Protein AF-A0A380FB74-F1 (afdb_monomer_lite)

Structure (mmCIF, N/CA/C/O backbone):
data_AF-A0A380FB74-F1
#
_entry.id   AF-A0A380FB74-F1
#
loop_
_atom_site.group_PDB
_atom_site.id
_atom_site.type_symbol
_atom_site.label_atom_id
_atom_site.label_alt_id
_atom_site.label_comp_id
_atom_site.label_asym_id
_atom_site.label_entity_id
_atom_site.label_seq_id
_atom_site.pdbx_PDB_ins_code
_atom_site.Cartn_x
_atom_site.Cartn_y
_atom_site.Cartn_z
_atom_site.occupancy
_atom_site.B_iso_or_equiv
_atom_site.auth_seq_id
_atom_site.auth_comp_id
_atom_site.auth_asym_id
_atom_site.auth_atom_id
_atom_site.pdbx_PDB_model_num
ATOM 1 N N . MET A 1 1 ? -18.132 27.607 -7.291 1.00 67.31 1 MET A N 1
ATOM 2 C CA . MET A 1 1 ? -18.467 26.235 -7.737 1.00 67.31 1 MET A CA 1
ATOM 3 C C . MET A 1 1 ? -19.677 25.676 -6.991 1.00 67.31 1 MET A C 1
ATOM 5 O O . MET A 1 1 ? -20.715 25.577 -7.615 1.00 67.31 1 MET A O 1
ATOM 9 N N . VAL A 1 2 ? -19.613 25.435 -5.672 1.00 78.69 2 VAL A N 1
ATOM 10 C CA . VAL A 1 2 ? -20.743 24.907 -4.859 1.00 78.69 2 VAL A CA 1
ATOM 11 C C . VAL A 1 2 ? -22.022 25.751 -4.992 1.00 78.69 2 VAL A C 1
ATOM 13 O O . VAL A 1 2 ? -23.043 25.253 -5.450 1.00 78.69 2 VAL A O 1
ATOM 16 N N . LYS A 1 3 ? -21.946 27.064 -4.722 1.00 74.44 3 LYS A N 1
ATOM 17 C CA . LYS A 1 3 ? -23.084 27.990 -4.905 1.00 74.44 3 LYS A CA 1
ATOM 18 C C . LYS A 1 3 ? -23.568 28.125 -6.356 1.00 74.44 3 LYS A C 1
ATOM 20 O O . LYS A 1 3 ? -24.732 28.424 -6.567 1.00 74.44 3 LYS A O 1
ATOM 25 N N . ASN A 1 4 ? -22.692 27.906 -7.338 1.00 83.62 4 ASN A N 1
ATOM 26 C CA . ASN A 1 4 ? -23.018 28.097 -8.758 1.00 83.62 4 ASN A CA 1
ATOM 27 C C . ASN A 1 4 ? -23.634 26.841 -9.390 1.00 83.62 4 ASN A C 1
ATOM 29 O O . ASN A 1 4 ? -24.337 26.952 -10.383 1.00 83.62 4 ASN A O 1
ATOM 33 N N . LEU A 1 5 ? -23.348 25.659 -8.833 1.00 87.00 5 LEU A N 1
ATOM 34 C CA . LEU A 1 5 ? -23.840 24.368 -9.322 1.00 87.00 5 LEU A CA 1
ATOM 35 C C . LEU A 1 5 ? -25.013 23.822 -8.490 1.00 87.00 5 LEU A C 1
ATOM 37 O O . LEU A 1 5 ? -25.544 22.770 -8.821 1.00 87.00 5 LEU A O 1
ATOM 41 N N . GLY A 1 6 ? -25.403 24.498 -7.402 1.00 83.25 6 GLY A N 1
ATOM 42 C CA . GLY A 1 6 ? -26.534 24.092 -6.557 1.00 83.25 6 GLY A CA 1
ATOM 43 C C . GLY A 1 6 ? -26.339 22.767 -5.808 1.00 83.25 6 GLY A C 1
ATOM 44 O O . GLY A 1 6 ? -27.300 22.216 -5.284 1.00 83.25 6 GLY A O 1
ATOM 45 N N . VAL A 1 7 ? -25.112 22.244 -5.753 1.00 85.19 7 VAL A N 1
ATOM 46 C CA . VAL A 1 7 ? -24.780 20.976 -5.085 1.00 85.19 7 VAL A CA 1
ATOM 47 C C . VAL A 1 7 ? -24.469 21.207 -3.609 1.00 85.19 7 VAL A C 1
ATOM 49 O O . VAL A 1 7 ? -23.693 22.101 -3.273 1.00 85.19 7 VAL A O 1
ATOM 52 N N . SER A 1 8 ? -25.018 20.371 -2.724 1.00 79.50 8 SER A N 1
ATOM 53 C CA . SER A 1 8 ? -24.665 20.345 -1.302 1.00 79.50 8 SER A CA 1
ATOM 54 C C . SER A 1 8 ? -23.497 19.384 -1.054 1.00 79.50 8 SER A C 1
ATOM 56 O O . SER A 1 8 ? -23.672 18.167 -0.991 1.00 79.50 8 SER A O 1
ATOM 58 N N . LEU A 1 9 ? -22.282 19.921 -0.906 1.00 77.06 9 LEU A N 1
ATOM 59 C CA . LEU A 1 9 ? -21.129 19.137 -0.453 1.00 77.06 9 LEU A CA 1
ATOM 60 C C . LEU A 1 9 ? -21.096 19.108 1.080 1.00 77.06 9 LEU A C 1
ATOM 62 O O . LEU A 1 9 ? -20.803 20.118 1.714 1.00 77.06 9 LEU A O 1
ATOM 66 N N . HIS A 1 10 ? -21.380 17.944 1.664 1.00 77.94 10 HIS A N 1
ATOM 67 C CA . HIS A 1 10 ? -21.305 17.712 3.114 1.00 77.94 10 HIS A CA 1
ATOM 68 C C . HIS A 1 10 ? -19.920 17.247 3.590 1.00 77.94 10 HIS A C 1
ATOM 70 O O . HIS A 1 10 ? -19.690 17.135 4.791 1.00 77.94 10 HIS A O 1
ATOM 76 N N . VAL A 1 11 ? -19.001 16.969 2.661 1.00 77.25 11 VAL A N 1
ATOM 77 C CA . VAL A 1 11 ? -17.658 16.452 2.944 1.00 77.25 11 VAL A CA 1
ATOM 78 C C . VAL A 1 11 ? -16.629 17.468 2.465 1.00 77.25 11 VAL A C 1
ATOM 80 O O . VAL A 1 11 ? -16.713 17.965 1.342 1.00 77.25 11 VAL A O 1
ATOM 83 N N . ILE A 1 12 ? -15.674 17.779 3.337 1.00 77.88 12 ILE A N 1
ATOM 84 C CA . ILE A 1 12 ? -14.544 18.656 3.037 1.00 77.88 12 ILE A CA 1
ATOM 85 C C . ILE A 1 12 ? -13.387 17.771 2.572 1.00 77.88 12 ILE A C 1
ATOM 87 O O . ILE A 1 12 ? -13.023 16.823 3.268 1.00 77.88 12 ILE A O 1
ATOM 91 N N . ASP A 1 13 ? -12.809 18.084 1.412 1.00 80.94 13 ASP A N 1
ATOM 92 C CA . ASP A 1 13 ? -11.545 17.482 0.990 1.00 80.94 13 ASP A CA 1
ATOM 93 C C . ASP A 1 13 ? -10.411 18.105 1.808 1.00 80.94 13 ASP A C 1
ATOM 95 O O . ASP A 1 13 ? -10.059 19.274 1.644 1.00 80.94 13 ASP A O 1
ATOM 99 N N . VAL A 1 14 ? -9.893 17.327 2.753 1.00 83.38 14 VAL A N 1
ATOM 100 C CA . VAL A 1 14 ? -8.820 17.738 3.666 1.00 83.38 14 VAL A CA 1
ATOM 101 C C . VAL A 1 14 ? -7.427 17.502 3.076 1.00 83.38 14 VAL A C 1
ATOM 103 O O . VAL A 1 14 ? -6.423 17.875 3.686 1.00 83.38 14 VAL A O 1
ATOM 106 N N . GLY A 1 15 ? -7.353 16.891 1.891 1.00 87.25 15 GLY A N 1
ATOM 107 C CA . GLY A 1 15 ? -6.110 16.511 1.245 1.00 87.25 15 GLY A CA 1
ATOM 108 C C . GLY A 1 15 ? -5.389 15.344 1.924 1.00 87.25 15 GLY A C 1
ATOM 109 O O . GLY A 1 15 ? -5.703 14.900 3.032 1.00 87.25 15 GLY A O 1
ATOM 110 N N . TRP A 1 16 ? -4.360 14.857 1.232 1.00 87.69 16 TRP A N 1
ATOM 111 C CA . TRP A 1 16 ? -3.601 13.683 1.654 1.00 87.69 16 TRP A CA 1
ATOM 112 C C . TRP A 1 16 ? -2.860 13.825 3.005 1.00 87.69 16 TRP A C 1
ATOM 114 O O . TRP A 1 16 ? -2.808 12.826 3.733 1.00 87.69 16 TRP A O 1
ATOM 124 N N . PRO A 1 17 ? -2.317 15.002 3.411 1.00 90.31 17 PRO A N 1
ATOM 125 C CA . PRO A 1 17 ? -1.575 15.101 4.668 1.00 90.31 17 PRO A CA 1
ATOM 126 C C . PRO A 1 17 ? -2.486 14.840 5.866 1.00 90.31 17 PRO A C 1
ATOM 128 O O . PRO A 1 17 ? -2.163 14.006 6.710 1.00 90.31 17 PRO A O 1
ATOM 131 N N . ALA A 1 18 ? -3.669 15.460 5.881 1.00 90.62 18 ALA A N 1
ATOM 132 C CA . ALA A 1 18 ? -4.647 15.280 6.945 1.00 90.62 18 ALA A CA 1
ATOM 133 C C . ALA A 1 18 ? -5.136 13.826 7.027 1.00 90.62 18 ALA A C 1
ATOM 135 O O . ALA A 1 18 ? -5.167 13.254 8.118 1.00 90.62 18 ALA A O 1
ATOM 136 N N . THR A 1 19 ? -5.439 13.182 5.892 1.00 88.81 19 THR A N 1
ATOM 137 C CA . THR A 1 19 ? -5.832 11.761 5.893 1.00 88.81 19 THR A CA 1
ATOM 138 C C . THR A 1 19 ? -4.719 10.843 6.393 1.00 88.81 19 THR A C 1
ATOM 140 O O . THR A 1 19 ? -5.003 9.892 7.121 1.00 88.81 19 THR A O 1
ATOM 143 N N . SER A 1 20 ? -3.455 11.132 6.064 1.00 91.75 20 SER A N 1
ATOM 144 C CA . SER A 1 20 ? -2.320 10.332 6.540 1.00 91.75 20 SER A CA 1
ATOM 145 C C . SER A 1 20 ? -2.129 10.459 8.054 1.00 91.75 20 SER A C 1
ATOM 147 O O . SER A 1 20 ? -1.926 9.453 8.731 1.00 91.75 20 SER A O 1
ATOM 149 N N . SER A 1 21 ? -2.296 11.662 8.614 1.00 92.44 21 SER A N 1
ATOM 150 C CA . SER A 1 21 ? -2.257 11.878 10.063 1.00 92.44 21 SER A CA 1
ATOM 151 C C . SER A 1 21 ? -3.378 11.127 10.779 1.00 92.44 21 SER A C 1
ATOM 153 O O . SER A 1 21 ? -3.129 10.503 11.808 1.00 92.44 21 SER A O 1
ATOM 155 N N . ILE A 1 22 ? -4.592 11.123 10.217 1.00 90.31 22 ILE A N 1
ATOM 156 C CA . ILE A 1 22 ? -5.727 10.359 10.762 1.00 90.31 22 ILE A CA 1
ATOM 157 C C . ILE A 1 22 ? -5.435 8.854 10.727 1.00 90.31 22 ILE A C 1
ATOM 159 O O . ILE A 1 22 ? -5.685 8.158 11.710 1.00 90.31 22 ILE A O 1
ATOM 163 N N . ALA A 1 23 ? -4.874 8.349 9.625 1.00 92.56 23 ALA A N 1
ATOM 164 C CA . ALA A 1 23 ? -4.494 6.945 9.508 1.00 92.56 23 ALA A CA 1
ATOM 165 C C . ALA A 1 23 ? -3.481 6.555 10.595 1.00 92.56 23 ALA A C 1
ATOM 167 O O . ALA A 1 23 ? -3.700 5.587 11.324 1.00 92.56 23 ALA A O 1
ATOM 168 N N . TRP A 1 24 ? -2.409 7.334 10.752 1.00 93.38 24 TRP A N 1
ATOM 169 C CA . TRP A 1 24 ? -1.367 7.070 11.746 1.00 93.38 24 TRP A CA 1
ATOM 170 C C . TRP A 1 24 ? -1.839 7.209 13.194 1.00 93.38 24 TRP A C 1
ATOM 172 O O . TRP A 1 24 ? -1.328 6.506 14.061 1.00 93.38 24 TRP A O 1
ATOM 182 N N . ALA A 1 25 ? -2.834 8.056 13.456 1.00 91.56 25 ALA A N 1
ATOM 183 C CA . ALA A 1 25 ? -3.457 8.174 14.772 1.00 91.56 25 ALA A CA 1
ATOM 184 C C . ALA A 1 25 ? -4.387 6.993 15.115 1.00 91.56 25 ALA A C 1
ATOM 186 O O . ALA A 1 25 ? -4.818 6.861 16.261 1.00 91.56 25 ALA A O 1
ATOM 187 N N . SER A 1 26 ? -4.729 6.139 14.144 1.00 90.25 26 SER A N 1
ATOM 188 C CA . SER A 1 26 ? -5.634 5.014 14.373 1.00 90.25 26 SER A CA 1
ATOM 189 C C . SER A 1 26 ? -4.986 3.899 15.199 1.00 90.25 26 SER A C 1
ATOM 191 O O . SER A 1 26 ? -3.796 3.610 15.083 1.00 90.25 26 SER A O 1
ATOM 193 N N . VAL A 1 27 ? -5.810 3.173 15.960 1.00 88.25 27 VAL A N 1
ATOM 194 C CA . VAL A 1 27 ? -5.385 1.974 16.709 1.00 88.25 27 VAL A CA 1
ATOM 195 C C . VAL A 1 27 ? -4.847 0.856 15.805 1.00 88.25 27 VAL A C 1
ATOM 197 O O . VAL A 1 27 ? -4.122 -0.022 16.264 1.00 88.25 27 VAL A O 1
ATOM 200 N N . ILE A 1 28 ? -5.186 0.890 14.513 1.00 93.00 28 ILE A N 1
ATOM 201 C CA . ILE A 1 28 ? -4.773 -0.104 13.518 1.00 93.00 28 ILE A CA 1
ATOM 202 C C . ILE A 1 28 ? -3.313 0.110 13.093 1.00 93.00 28 ILE A C 1
ATOM 204 O O . ILE A 1 28 ? -2.623 -0.859 12.775 1.00 93.00 28 ILE A O 1
ATOM 208 N N . ALA A 1 29 ? -2.807 1.345 13.155 1.00 91.94 29 ALA A N 1
ATOM 209 C CA . ALA A 1 29 ? -1.476 1.720 12.677 1.00 91.94 29 ALA A CA 1
ATOM 210 C C . ALA A 1 29 ? -0.343 0.859 13.258 1.00 91.94 29 ALA A C 1
ATOM 212 O O . ALA A 1 29 ? 0.530 0.402 12.518 1.00 91.94 29 ALA A O 1
ATOM 213 N N . ALA A 1 30 ? -0.393 0.585 14.565 1.00 91.06 30 ALA A N 1
ATOM 214 C CA . ALA A 1 30 ? 0.625 -0.201 15.262 1.00 91.06 30 ALA A CA 1
ATOM 215 C C . ALA A 1 30 ? 0.741 -1.641 14.730 1.00 91.06 30 ALA A C 1
ATOM 217 O O . ALA A 1 30 ? 1.828 -2.215 14.731 1.00 91.06 30 ALA A O 1
ATOM 218 N N . PHE A 1 31 ? -0.360 -2.216 14.242 1.00 94.38 31 PHE A N 1
ATOM 219 C CA . PHE A 1 31 ? -0.395 -3.581 13.716 1.00 94.38 31 PHE A CA 1
ATOM 220 C C . PHE A 1 31 ? 0.004 -3.659 12.241 1.00 94.38 31 PHE A C 1
ATOM 222 O O . PHE A 1 31 ? 0.530 -4.680 11.800 1.00 94.38 31 PHE A O 1
ATOM 229 N N . ILE A 1 32 ? -0.215 -2.592 11.469 1.00 95.06 32 ILE A N 1
ATOM 230 C CA . ILE A 1 32 ? 0.049 -2.589 10.025 1.00 95.06 32 ILE A CA 1
ATOM 231 C C . ILE A 1 32 ? 1.536 -2.619 9.699 1.00 95.06 32 ILE A C 1
ATOM 233 O O . ILE A 1 32 ? 1.917 -3.269 8.730 1.00 95.06 32 ILE A O 1
ATOM 237 N N . ILE A 1 33 ? 2.383 -1.973 10.500 1.00 93.00 33 ILE A N 1
ATOM 238 C CA . ILE A 1 33 ? 3.836 -1.996 10.281 1.00 93.00 33 ILE A CA 1
ATOM 239 C C . ILE A 1 33 ? 4.383 -3.438 10.305 1.00 93.00 33 ILE A C 1
ATOM 241 O O . ILE A 1 33 ? 4.917 -3.877 9.283 1.00 93.00 33 ILE A O 1
ATOM 245 N N . PRO A 1 34 ? 4.234 -4.218 11.398 1.00 94.56 34 PRO A N 1
ATOM 246 C CA . PRO A 1 34 ? 4.732 -5.590 11.423 1.00 94.56 34 PRO A CA 1
ATOM 247 C C . PRO A 1 34 ? 4.011 -6.477 10.406 1.00 94.56 34 PRO A C 1
ATOM 249 O O . PRO A 1 34 ? 4.670 -7.244 9.705 1.00 94.56 34 PRO A O 1
ATOM 252 N N . LEU A 1 35 ? 2.686 -6.343 10.267 1.00 95.50 35 LEU A N 1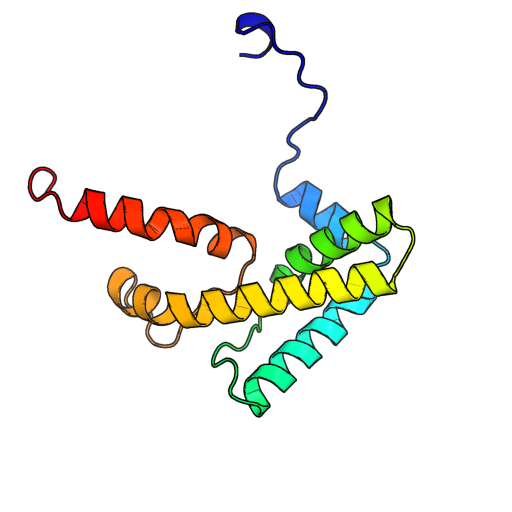
ATOM 253 C CA . LEU A 1 35 ? 1.912 -7.115 9.295 1.00 95.50 35 LEU A CA 1
ATOM 254 C C . LEU A 1 35 ? 2.445 -6.911 7.875 1.00 95.50 35 LEU A C 1
ATOM 256 O O . LEU A 1 35 ? 2.665 -7.882 7.154 1.00 95.50 35 LEU A O 1
ATOM 260 N N . GLY A 1 36 ? 2.684 -5.661 7.483 1.00 94.69 36 GLY A N 1
ATOM 261 C CA . GLY A 1 36 ? 3.086 -5.363 6.123 1.00 94.69 36 GLY A CA 1
ATOM 262 C C . GLY A 1 36 ? 4.510 -5.787 5.807 1.00 94.69 36 GLY A C 1
ATOM 263 O O . GLY A 1 36 ? 4.762 -6.296 4.713 1.00 94.69 36 GLY A O 1
ATOM 264 N N . ILE A 1 37 ? 5.424 -5.687 6.770 1.00 95.25 37 ILE A N 1
ATOM 265 C CA . ILE A 1 37 ? 6.775 -6.239 6.621 1.00 95.25 37 ILE A CA 1
ATOM 266 C C . ILE A 1 37 ? 6.699 -7.761 6.438 1.00 95.25 37 ILE A C 1
ATOM 268 O O . ILE A 1 37 ? 7.296 -8.296 5.504 1.00 95.25 37 ILE A O 1
ATOM 272 N N . ILE A 1 38 ? 5.917 -8.455 7.273 1.00 96.50 38 ILE A N 1
ATOM 273 C CA . ILE A 1 38 ? 5.747 -9.912 7.190 1.00 96.50 38 ILE A CA 1
ATOM 274 C C . ILE A 1 38 ? 5.174 -10.313 5.829 1.00 96.50 38 ILE A C 1
ATOM 276 O O . ILE A 1 38 ? 5.739 -11.185 5.172 1.00 96.50 38 ILE A O 1
ATOM 280 N N . ILE A 1 39 ? 4.099 -9.665 5.372 1.00 96.50 39 ILE A N 1
ATOM 281 C CA . ILE A 1 39 ? 3.487 -9.954 4.068 1.00 96.50 39 ILE A CA 1
ATOM 282 C C . ILE A 1 39 ? 4.506 -9.768 2.947 1.00 96.50 39 ILE A C 1
ATOM 284 O O . ILE A 1 39 ? 4.636 -10.642 2.091 1.00 96.50 39 ILE A O 1
ATOM 288 N N . ASN A 1 40 ? 5.259 -8.665 2.951 1.00 96.38 40 ASN A N 1
ATOM 289 C CA . ASN A 1 40 ? 6.215 -8.409 1.884 1.00 96.38 40 ASN A CA 1
ATOM 290 C C . ASN A 1 40 ? 7.356 -9.436 1.879 1.00 96.38 40 ASN A C 1
ATOM 292 O O . ASN A 1 40 ? 7.656 -9.987 0.820 1.00 96.38 40 ASN A O 1
ATOM 296 N N . ILE A 1 41 ? 7.919 -9.773 3.045 1.00 96.81 41 ILE A N 1
ATOM 297 C CA . ILE A 1 41 ? 8.947 -10.818 3.176 1.00 96.81 41 ILE A CA 1
ATOM 298 C C . ILE A 1 41 ? 8.410 -12.172 2.704 1.00 96.81 41 ILE A C 1
ATOM 300 O O . ILE A 1 41 ? 9.062 -12.845 1.906 1.00 96.81 41 ILE A O 1
ATOM 304 N N . VAL A 1 42 ? 7.212 -12.571 3.143 1.00 97.44 42 VAL A N 1
ATOM 305 C CA . VAL A 1 42 ? 6.581 -13.831 2.720 1.00 97.44 42 VAL A CA 1
ATOM 306 C C . VAL A 1 42 ? 6.395 -13.852 1.206 1.00 97.44 42 VAL A C 1
ATOM 308 O O . VAL A 1 42 ? 6.722 -14.849 0.557 1.00 97.44 42 VAL A O 1
ATOM 311 N N . MET A 1 43 ? 5.924 -12.756 0.612 1.00 97.25 43 MET A N 1
ATOM 312 C CA . MET A 1 43 ? 5.748 -12.669 -0.836 1.00 97.25 43 MET A CA 1
ATOM 313 C C . MET A 1 43 ? 7.078 -12.750 -1.599 1.00 97.25 43 MET A C 1
ATOM 315 O O . MET A 1 43 ? 7.133 -13.364 -2.665 1.00 97.25 43 MET A O 1
ATOM 319 N N . LEU A 1 44 ? 8.158 -12.189 -1.056 1.00 96.44 44 LEU A N 1
ATOM 320 C CA . LEU A 1 44 ? 9.496 -12.274 -1.649 1.00 96.44 44 LEU A CA 1
ATOM 321 C C . LEU A 1 44 ? 10.068 -13.694 -1.565 1.00 96.44 44 LEU A C 1
ATOM 323 O O . LEU A 1 44 ? 10.537 -14.228 -2.570 1.00 96.44 44 LEU A O 1
ATOM 327 N N . VAL A 1 45 ? 9.978 -14.344 -0.400 1.00 96.94 45 VAL A N 1
ATOM 328 C CA . VAL A 1 45 ? 10.465 -15.723 -0.196 1.00 96.94 45 VAL A CA 1
ATOM 329 C C . VAL A 1 45 ? 9.687 -16.715 -1.062 1.00 96.94 45 VAL A C 1
ATOM 331 O O . VAL A 1 45 ? 10.276 -17.600 -1.682 1.00 96.94 45 VAL A O 1
ATOM 334 N N . THR A 1 46 ? 8.370 -16.533 -1.175 1.00 96.31 46 THR A N 1
ATOM 335 C CA . THR A 1 46 ? 7.512 -17.329 -2.072 1.00 96.31 46 THR A CA 1
ATOM 336 C C . THR A 1 46 ? 7.649 -16.938 -3.545 1.00 96.31 46 THR A C 1
ATOM 338 O O . THR A 1 46 ? 6.998 -17.542 -4.397 1.00 96.31 46 THR A O 1
ATOM 341 N N . LYS A 1 47 ? 8.488 -15.942 -3.870 1.00 94.81 47 LYS A N 1
ATOM 342 C CA . LYS A 1 47 ? 8.699 -15.396 -5.222 1.00 94.81 47 LYS A CA 1
ATOM 343 C C . LYS A 1 47 ? 7.411 -14.916 -5.896 1.00 94.81 47 LYS A C 1
ATOM 345 O O . LYS A 1 47 ? 7.325 -14.850 -7.121 1.00 94.81 47 LYS A O 1
ATOM 350 N N . THR A 1 48 ? 6.398 -14.579 -5.104 1.00 93.50 48 THR A N 1
ATOM 351 C CA . THR A 1 48 ? 5.147 -14.012 -5.605 1.00 93.50 48 THR A CA 1
ATOM 352 C C . THR A 1 48 ? 5.276 -12.519 -5.883 1.00 93.50 48 THR A C 1
ATOM 354 O O . THR A 1 48 ? 4.475 -12.002 -6.663 1.00 93.50 48 THR A O 1
ATOM 357 N N . THR A 1 49 ? 6.281 -11.840 -5.326 1.00 94.38 49 THR A N 1
ATOM 358 C CA . THR A 1 49 ? 6.685 -10.492 -5.741 1.00 94.38 49 THR A CA 1
ATOM 359 C C . THR A 1 49 ? 8.195 -10.383 -5.923 1.00 94.38 49 THR A C 1
ATOM 361 O O . THR A 1 49 ? 8.944 -11.182 -5.358 1.00 94.38 49 THR A O 1
ATOM 364 N N . LYS A 1 50 ? 8.639 -9.406 -6.717 1.00 92.75 50 LYS A N 1
ATOM 365 C CA . LYS A 1 50 ? 10.049 -8.985 -6.815 1.00 92.75 50 LYS A CA 1
ATOM 366 C C . LYS A 1 50 ? 10.298 -7.638 -6.127 1.00 92.75 50 LYS A C 1
ATOM 368 O O . LYS A 1 50 ? 11.449 -7.259 -5.938 1.00 92.75 50 LYS A O 1
ATOM 373 N N . THR A 1 51 ? 9.233 -6.938 -5.743 1.00 93.19 51 THR A N 1
ATOM 374 C CA . THR A 1 51 ? 9.279 -5.618 -5.117 1.00 93.19 51 THR A CA 1
ATOM 375 C C . THR A 1 51 ? 9.454 -5.731 -3.604 1.00 93.19 51 THR A C 1
ATOM 377 O O . THR A 1 51 ? 8.614 -6.298 -2.902 1.00 93.19 51 THR A O 1
ATOM 380 N N . MET A 1 52 ? 10.530 -5.136 -3.088 1.00 93.19 52 MET A N 1
ATOM 381 C CA . MET A 1 52 ? 10.702 -4.870 -1.659 1.00 93.19 52 MET A CA 1
ATOM 382 C C . MET A 1 52 ? 10.150 -3.477 -1.343 1.00 93.19 52 MET A C 1
ATOM 384 O O . MET A 1 52 ? 10.678 -2.474 -1.821 1.00 93.19 52 MET A O 1
ATOM 388 N N . ASN A 1 53 ? 9.105 -3.401 -0.524 1.00 92.25 53 ASN A N 1
ATOM 389 C CA . ASN A 1 53 ? 8.557 -2.136 -0.055 1.00 92.25 53 ASN A CA 1
ATOM 390 C C . ASN A 1 53 ? 9.324 -1.661 1.186 1.00 92.25 53 ASN A C 1
ATOM 392 O O . ASN A 1 53 ? 8.989 -2.012 2.314 1.00 92.25 53 ASN A O 1
ATOM 396 N N . VAL A 1 54 ? 10.374 -0.874 0.954 1.00 88.25 54 VAL A N 1
ATOM 397 C CA . VAL A 1 54 ? 11.243 -0.320 2.007 1.00 88.25 54 VAL A CA 1
ATOM 398 C C . VAL A 1 54 ? 10.705 0.971 2.631 1.00 88.25 54 VAL A C 1
ATOM 400 O O . VAL A 1 54 ? 11.189 1.404 3.674 1.00 88.25 54 VAL A O 1
ATOM 403 N N . ASP A 1 55 ? 9.713 1.598 1.999 1.00 89.56 55 AS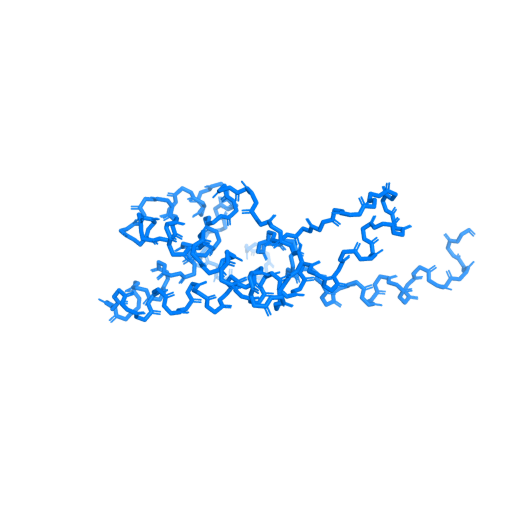P A N 1
ATOM 404 C CA . ASP A 1 55 ? 9.162 2.874 2.437 1.00 89.56 55 ASP A CA 1
ATOM 405 C C . ASP A 1 55 ? 8.017 2.656 3.434 1.00 89.56 55 ASP A C 1
ATOM 407 O O . ASP A 1 55 ? 6.862 2.424 3.068 1.00 89.56 55 ASP A O 1
ATOM 411 N N . ILE A 1 56 ? 8.350 2.760 4.721 1.00 87.94 56 ILE A N 1
ATOM 412 C CA . ILE A 1 56 ? 7.397 2.619 5.829 1.00 87.94 56 ILE A CA 1
ATOM 413 C C . ILE A 1 56 ? 6.322 3.708 5.778 1.00 87.94 56 ILE A C 1
ATOM 415 O O . ILE A 1 56 ? 5.190 3.461 6.198 1.00 87.94 56 ILE A O 1
ATOM 419 N N . TRP A 1 57 ? 6.618 4.892 5.230 1.00 88.88 57 TRP A N 1
ATOM 420 C CA . TRP A 1 57 ? 5.615 5.946 5.123 1.00 88.88 57 TRP A CA 1
ATOM 421 C C . TRP A 1 57 ? 4.434 5.481 4.272 1.00 88.88 57 TRP A C 1
ATOM 423 O O . TRP A 1 57 ? 3.289 5.708 4.653 1.00 88.88 57 TRP A O 1
ATOM 433 N N . ASN A 1 58 ? 4.670 4.720 3.198 1.00 89.12 58 ASN A N 1
ATOM 434 C CA . ASN A 1 58 ? 3.598 4.220 2.329 1.00 89.12 58 ASN A CA 1
ATOM 435 C C . ASN A 1 58 ? 2.540 3.383 3.048 1.00 89.12 58 ASN A C 1
ATOM 437 O O . ASN A 1 58 ? 1.406 3.300 2.562 1.00 89.12 58 ASN A O 1
ATOM 441 N N . PHE A 1 59 ? 2.871 2.804 4.202 1.00 93.50 59 PHE A N 1
ATOM 442 C CA . PHE A 1 59 ? 1.974 1.931 4.946 1.00 93.50 59 PHE A CA 1
ATOM 443 C C . PHE A 1 59 ? 0.753 2.687 5.473 1.00 93.50 59 PHE A C 1
ATOM 445 O O . PHE A 1 59 ? -0.268 2.056 5.743 1.00 93.50 59 PHE A O 1
ATOM 452 N N . TRP A 1 60 ? 0.795 4.026 5.524 1.00 94.25 60 TRP A N 1
ATOM 453 C CA . TRP A 1 60 ? -0.364 4.842 5.885 1.00 94.25 60 TRP A CA 1
ATOM 454 C C . TRP A 1 60 ? -1.581 4.546 5.000 1.00 94.25 60 TRP A C 1
ATOM 456 O O . TRP A 1 60 ? -2.699 4.584 5.501 1.00 94.25 60 TRP A O 1
ATOM 466 N N . HIS A 1 61 ? -1.395 4.179 3.725 1.00 94.69 61 HIS A N 1
ATOM 467 C CA . HIS A 1 61 ? -2.501 3.808 2.834 1.00 94.69 61 HIS A CA 1
ATOM 468 C C . HIS A 1 61 ? -3.201 2.525 3.307 1.00 94.69 61 HIS A C 1
ATOM 470 O O . HIS A 1 61 ? -4.431 2.442 3.314 1.00 94.69 61 HIS A O 1
ATOM 476 N N . TYR A 1 62 ? -2.421 1.527 3.730 1.00 94.69 62 TYR A N 1
ATOM 477 C CA . TYR A 1 62 ? -2.937 0.253 4.240 1.00 94.69 62 TYR A CA 1
ATOM 478 C C . TYR A 1 62 ? -3.598 0.462 5.601 1.00 94.69 62 TYR A C 1
ATOM 480 O O . TYR A 1 62 ? -4.691 -0.045 5.847 1.00 94.69 62 TYR A O 1
ATOM 488 N N . THR A 1 63 ? -2.979 1.291 6.442 1.00 95.44 63 THR A N 1
ATOM 489 C CA . THR A 1 63 ? -3.540 1.735 7.716 1.00 95.44 63 THR A CA 1
ATOM 490 C C . THR A 1 63 ? -4.848 2.481 7.531 1.00 95.44 63 THR A C 1
ATOM 492 O O . THR A 1 63 ? -5.791 2.208 8.258 1.00 95.44 63 THR A O 1
ATOM 495 N N . PHE A 1 64 ? -4.949 3.377 6.551 1.00 94.56 64 PHE A N 1
ATOM 496 C CA . PHE A 1 64 ? -6.174 4.117 6.273 1.00 94.56 64 PHE A CA 1
ATOM 497 C C . PHE A 1 64 ? -7.300 3.170 5.849 1.00 94.56 64 PHE A C 1
ATOM 499 O O . PHE A 1 64 ? -8.393 3.228 6.404 1.00 94.56 64 PHE A O 1
ATOM 506 N N . CYS A 1 65 ? -7.018 2.238 4.933 1.00 95.06 65 CYS A N 1
ATOM 507 C CA . CYS A 1 65 ? -7.976 1.206 4.533 1.00 95.06 65 CYS A CA 1
ATOM 508 C C . CYS A 1 65 ? -8.447 0.371 5.737 1.00 95.06 65 CYS A C 1
ATOM 510 O O . CYS A 1 65 ? -9.650 0.233 5.964 1.00 95.06 65 CYS A O 1
ATOM 512 N N . GLY A 1 66 ? -7.511 -0.117 6.555 1.00 95.38 66 GLY A N 1
ATOM 513 C CA . GLY A 1 66 ? -7.830 -0.861 7.772 1.00 95.38 66 GLY A CA 1
ATOM 514 C C . GLY A 1 66 ? -8.624 -0.030 8.784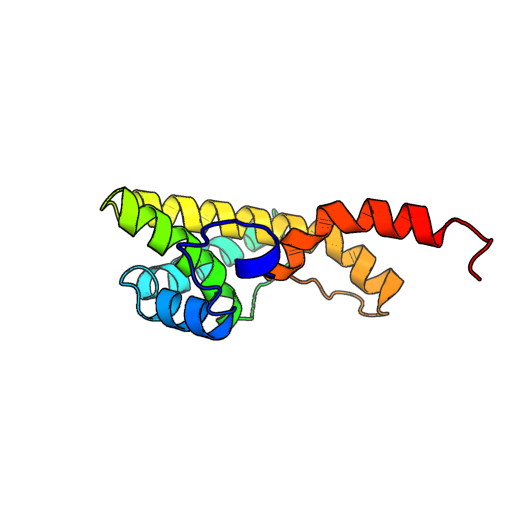 1.00 95.38 66 GLY A C 1
ATOM 515 O O . GLY A 1 66 ? -9.612 -0.512 9.329 1.00 95.38 66 GLY A O 1
ATOM 516 N N . ALA A 1 67 ? -8.256 1.233 9.000 1.00 94.69 67 ALA A N 1
ATOM 517 C CA . ALA A 1 67 ? -8.944 2.147 9.909 1.00 94.69 67 ALA A CA 1
ATOM 518 C C . ALA A 1 67 ? -10.390 2.407 9.472 1.00 94.69 67 ALA A C 1
ATOM 520 O O . ALA A 1 67 ? -11.281 2.420 10.317 1.00 94.69 67 ALA A O 1
ATOM 521 N N . MET A 1 68 ? -10.646 2.535 8.167 1.00 94.25 68 MET A N 1
ATOM 522 C CA . MET A 1 68 ? -12.004 2.666 7.630 1.00 94.25 68 MET A CA 1
ATOM 523 C C . MET A 1 68 ? -12.833 1.400 7.869 1.00 94.25 68 MET A C 1
ATOM 525 O O . MET A 1 68 ? -13.971 1.486 8.329 1.00 94.25 68 MET A O 1
ATOM 529 N N . VAL A 1 69 ? -12.263 0.217 7.618 1.00 96.25 69 VAL A N 1
ATOM 530 C CA . VAL A 1 69 ? -12.946 -1.059 7.892 1.00 96.25 69 VAL A CA 1
ATOM 531 C C . VAL A 1 69 ? -13.212 -1.227 9.385 1.00 96.25 69 VAL A C 1
ATOM 533 O O . VAL A 1 69 ? -14.302 -1.648 9.768 1.00 96.25 69 VAL A O 1
ATOM 536 N N . TYR A 1 70 ? -12.261 -0.851 10.238 1.00 95.62 70 TYR A N 1
ATOM 537 C CA . TYR A 1 70 ? -12.437 -0.865 11.686 1.00 95.62 70 TYR A CA 1
ATOM 538 C C . TYR A 1 70 ? -13.533 0.104 12.142 1.00 95.62 70 TYR A C 1
ATOM 540 O O . TYR A 1 70 ? -14.372 -0.273 12.953 1.00 95.62 70 TYR A O 1
ATOM 548 N N . ALA A 1 71 ? -13.576 1.318 11.588 1.00 93.44 71 ALA A N 1
ATOM 549 C CA . ALA A 1 71 ? -14.577 2.325 11.936 1.00 93.44 71 ALA A CA 1
ATOM 550 C C . ALA A 1 71 ? -16.012 1.865 11.632 1.00 93.44 71 ALA A C 1
ATOM 552 O O . ALA A 1 71 ? -16.933 2.222 12.361 1.00 93.44 71 ALA A O 1
ATOM 553 N N . VAL A 1 72 ? -16.203 1.062 10.580 1.00 95.94 72 VAL A N 1
ATOM 554 C CA . VAL A 1 72 ? -17.523 0.533 10.199 1.00 95.94 72 VAL A CA 1
ATOM 555 C C . VAL A 1 72 ? -17.858 -0.772 10.928 1.00 95.94 72 VAL A C 1
ATOM 557 O O . VAL A 1 72 ? -18.994 -0.961 11.352 1.00 95.94 72 VAL A O 1
ATOM 560 N N . SER A 1 73 ? -16.896 -1.689 11.062 1.00 96.00 73 SER A N 1
ATOM 561 C CA . SER A 1 73 ? -17.146 -3.049 11.573 1.00 96.00 73 SER A CA 1
ATOM 562 C C . SER A 1 73 ? -16.897 -3.234 13.071 1.00 96.00 73 SER A C 1
ATOM 564 O O . SER A 1 73 ? -17.373 -4.207 13.651 1.00 96.00 73 SER A O 1
ATOM 566 N N . GLY A 1 74 ? -16.080 -2.377 13.689 1.00 94.25 74 GLY A N 1
ATOM 567 C CA . GLY A 1 74 ? -15.539 -2.569 15.039 1.00 94.25 74 GLY A CA 1
ATOM 568 C C . GLY A 1 74 ? -14.550 -3.737 15.177 1.00 94.25 74 GLY A C 1
ATOM 569 O O . GLY A 1 74 ? -14.081 -4.011 16.281 1.00 94.25 74 GLY A O 1
ATOM 570 N N . SER A 1 75 ? -14.213 -4.446 14.092 1.00 95.50 75 SER A N 1
ATOM 571 C CA . SER A 1 75 ? -13.386 -5.656 14.132 1.00 95.50 75 SER A CA 1
ATOM 572 C C . SER A 1 75 ? -11.960 -5.396 13.658 1.00 95.50 75 SER A C 1
ATOM 574 O O . SER A 1 75 ? -11.715 -5.106 12.485 1.00 95.50 75 SER A O 1
ATOM 576 N N . ILE A 1 76 ? -10.990 -5.570 14.562 1.00 94.50 76 ILE A N 1
ATOM 577 C CA . ILE A 1 76 ? -9.560 -5.464 14.230 1.00 94.50 76 ILE A CA 1
ATOM 578 C C . ILE A 1 76 ? -9.170 -6.521 13.190 1.00 94.50 76 ILE A C 1
ATOM 580 O O . ILE A 1 76 ? -8.442 -6.220 12.252 1.00 94.50 76 ILE A O 1
ATOM 584 N N . TRP A 1 77 ? -9.692 -7.745 13.292 1.00 95.50 77 TRP A N 1
ATOM 585 C CA . TRP A 1 77 ? -9.354 -8.817 12.353 1.00 95.50 77 TRP A CA 1
ATOM 586 C C . TRP A 1 77 ? -9.775 -8.497 10.919 1.00 95.50 77 TRP A C 1
ATOM 588 O O . TRP A 1 77 ? -8.988 -8.691 9.994 1.00 95.50 77 TRP A O 1
ATOM 598 N N . GLN A 1 78 ? -10.981 -7.955 10.729 1.00 96.25 78 GLN A N 1
ATOM 599 C CA . GLN A 1 78 ? -11.443 -7.541 9.400 1.00 96.25 78 GLN A CA 1
ATOM 600 C C . GLN A 1 78 ? -10.589 -6.397 8.843 1.00 96.25 78 GLN A C 1
ATOM 602 O O . GLN A 1 78 ? -10.238 -6.414 7.664 1.00 96.25 78 GLN A O 1
ATOM 607 N N . ALA A 1 79 ? -10.192 -5.447 9.695 1.00 96.56 79 ALA A N 1
ATOM 608 C CA . ALA A 1 79 ? -9.305 -4.354 9.316 1.00 96.56 79 ALA A CA 1
ATOM 609 C C . ALA A 1 79 ? -7.925 -4.843 8.850 1.00 96.56 79 ALA A C 1
ATOM 611 O O . ALA A 1 79 ? -7.438 -4.403 7.807 1.00 96.56 79 ALA A O 1
ATOM 612 N N . LEU A 1 80 ? -7.315 -5.783 9.580 1.00 96.56 80 LEU A N 1
ATOM 613 C CA . LEU A 1 80 ? -6.015 -6.354 9.216 1.00 96.56 80 LEU A CA 1
ATOM 614 C C . LEU A 1 80 ? -6.087 -7.149 7.911 1.00 96.56 80 LEU A C 1
ATOM 616 O O . LEU A 1 80 ? -5.203 -7.016 7.069 1.00 96.56 80 LEU A O 1
ATOM 620 N N . VAL A 1 81 ? -7.150 -7.932 7.709 1.00 97.31 81 VAL A N 1
ATOM 621 C CA . VAL A 1 81 ? -7.360 -8.675 6.457 1.00 97.31 81 VAL A CA 1
ATOM 622 C C . VAL A 1 81 ? -7.529 -7.719 5.276 1.00 97.31 81 VAL A C 1
ATOM 624 O O . VAL A 1 81 ? -6.894 -7.914 4.240 1.00 97.31 81 VAL A O 1
ATOM 627 N N . ALA A 1 82 ? -8.328 -6.662 5.425 1.00 97.00 82 ALA A N 1
ATOM 628 C CA . ALA A 1 82 ? -8.516 -5.670 4.370 1.00 97.00 82 ALA A CA 1
ATOM 629 C C . ALA A 1 82 ? -7.202 -4.963 4.005 1.00 97.00 82 ALA A C 1
ATOM 631 O O . ALA A 1 82 ? -6.861 -4.858 2.825 1.00 97.00 82 ALA A O 1
ATOM 632 N N . ALA A 1 83 ? -6.427 -4.545 5.008 1.00 96.62 83 ALA A N 1
ATOM 633 C CA . ALA A 1 83 ? -5.128 -3.919 4.794 1.00 96.62 83 ALA A CA 1
ATOM 634 C C . ALA A 1 83 ? -4.119 -4.873 4.130 1.00 96.62 83 ALA A C 1
ATOM 636 O O . ALA A 1 83 ? -3.405 -4.466 3.213 1.00 96.62 83 ALA A O 1
ATOM 637 N N . ALA A 1 84 ? -4.105 -6.148 4.534 1.00 96.94 84 ALA A N 1
ATOM 638 C CA . ALA A 1 84 ? -3.265 -7.180 3.931 1.00 96.94 84 ALA A CA 1
ATOM 639 C C . ALA A 1 84 ? -3.590 -7.385 2.447 1.00 96.94 84 ALA A C 1
ATOM 641 O O . ALA A 1 84 ? -2.692 -7.368 1.605 1.00 96.94 84 ALA A O 1
ATOM 642 N N . ILE A 1 85 ? -4.876 -7.532 2.114 1.00 97.06 85 ILE A N 1
ATOM 643 C CA . ILE A 1 85 ? -5.330 -7.660 0.724 1.00 97.06 85 ILE A CA 1
ATOM 644 C C . ILE A 1 85 ? -4.901 -6.432 -0.076 1.00 97.06 85 ILE A C 1
ATOM 646 O O . ILE A 1 85 ? -4.342 -6.575 -1.165 1.00 97.06 85 ILE A O 1
ATOM 650 N N . PHE A 1 86 ? -5.113 -5.234 0.471 1.00 96.00 86 PHE A N 1
ATOM 651 C CA . PHE A 1 86 ? -4.751 -4.006 -0.219 1.00 96.00 86 PHE A CA 1
ATOM 652 C C . PHE A 1 86 ? -3.248 -3.947 -0.510 1.00 96.00 86 PHE A C 1
ATOM 654 O O . PHE A 1 86 ? -2.855 -3.703 -1.650 1.00 96.00 86 PHE A O 1
ATOM 661 N N . GLN A 1 87 ? -2.400 -4.260 0.467 1.00 95.69 87 GLN A N 1
ATOM 662 C CA . GLN A 1 87 ? -0.956 -4.308 0.265 1.00 95.69 87 GLN A CA 1
ATOM 663 C C . GLN A 1 87 ? -0.536 -5.344 -0.788 1.00 95.69 87 GLN A C 1
ATOM 665 O O . GLN A 1 87 ? 0.306 -5.040 -1.633 1.00 95.69 87 GLN A O 1
ATOM 670 N N . ILE A 1 88 ? -1.112 -6.550 -0.766 1.00 95.75 88 ILE A N 1
ATOM 671 C CA . ILE A 1 88 ? -0.810 -7.599 -1.755 1.00 95.75 88 ILE A CA 1
ATOM 672 C C . ILE A 1 88 ? -1.120 -7.095 -3.166 1.00 95.75 88 ILE A C 1
ATOM 674 O O . ILE A 1 88 ? -0.299 -7.251 -4.073 1.00 95.75 88 ILE A O 1
ATOM 678 N N . VAL A 1 89 ? -2.277 -6.452 -3.348 1.00 94.94 89 VAL A N 1
ATOM 679 C CA . VAL A 1 89 ? -2.653 -5.835 -4.626 1.00 94.94 89 VAL A CA 1
ATOM 680 C C . VAL A 1 89 ? -1.635 -4.765 -5.022 1.00 94.94 89 VAL A C 1
ATOM 682 O O . VAL A 1 89 ? -1.172 -4.770 -6.161 1.00 94.94 89 VAL A O 1
ATOM 685 N N . CYS A 1 90 ? -1.215 -3.908 -4.088 1.00 94.44 90 CYS A N 1
ATOM 686 C CA . CYS A 1 90 ? -0.217 -2.874 -4.364 1.00 94.44 90 CYS A CA 1
ATOM 687 C C . CYS A 1 90 ? 1.110 -3.452 -4.858 1.00 94.44 90 CYS A C 1
ATOM 689 O O . CYS A 1 90 ? 1.631 -3.001 -5.875 1.00 94.44 90 CYS A O 1
ATOM 691 N N . LEU A 1 91 ? 1.635 -4.474 -4.181 1.00 94.88 91 LEU A N 1
ATOM 692 C CA . LEU A 1 91 ? 2.897 -5.120 -4.551 1.00 94.88 91 LEU A CA 1
ATOM 693 C C . LEU A 1 91 ? 2.816 -5.788 -5.929 1.00 94.88 91 LEU A C 1
ATOM 695 O O . LEU A 1 91 ? 3.739 -5.677 -6.734 1.00 94.88 91 LEU A O 1
ATOM 699 N N . LYS A 1 92 ? 1.686 -6.432 -6.240 1.00 93.81 92 LYS A N 1
ATOM 700 C CA . LYS A 1 92 ? 1.459 -7.042 -7.557 1.00 93.81 92 LYS A CA 1
ATOM 701 C C . LYS A 1 92 ? 1.402 -6.007 -8.676 1.00 93.81 92 LYS A C 1
ATOM 703 O O . LYS A 1 92 ? 1.983 -6.224 -9.738 1.00 93.81 92 LYS A O 1
ATOM 708 N N . VAL A 1 93 ? 0.724 -4.887 -8.443 1.00 92.88 93 VAL A N 1
ATOM 709 C CA . VAL A 1 93 ? 0.656 -3.793 -9.417 1.00 92.88 93 VAL A CA 1
ATOM 710 C C . VAL A 1 93 ? 2.018 -3.104 -9.569 1.00 92.88 93 VAL A C 1
ATOM 712 O O . VAL A 1 93 ? 2.398 -2.747 -10.684 1.00 92.88 93 VAL A O 1
ATOM 715 N N . ALA A 1 94 ? 2.795 -2.980 -8.491 1.00 92.81 94 ALA A N 1
ATOM 716 C CA . ALA A 1 94 ? 4.152 -2.438 -8.537 1.00 92.81 94 ALA A CA 1
ATOM 717 C C . ALA A 1 94 ? 5.073 -3.287 -9.423 1.00 92.81 94 ALA A C 1
ATOM 719 O O . ALA A 1 94 ? 5.735 -2.754 -10.310 1.00 92.81 94 ALA A O 1
ATOM 720 N N . ASP A 1 95 ? 5.059 -4.611 -9.252 1.00 92.69 95 ASP A N 1
ATOM 721 C CA . ASP A 1 95 ? 5.836 -5.521 -10.103 1.00 92.69 95 ASP A CA 1
ATOM 722 C C . ASP A 1 95 ? 5.426 -5.430 -11.572 1.00 92.69 95 ASP A C 1
ATOM 724 O O . ASP A 1 95 ? 6.272 -5.477 -12.465 1.00 92.69 95 ASP A O 1
ATOM 728 N N . TRP A 1 96 ? 4.125 -5.303 -11.832 1.00 90.56 96 TRP A N 1
ATOM 729 C CA . TRP A 1 96 ? 3.612 -5.209 -13.192 1.00 90.56 96 TRP A CA 1
ATOM 730 C C . TRP A 1 96 ? 3.978 -3.882 -13.871 1.00 90.56 96 TRP A C 1
ATOM 732 O O . TRP A 1 96 ? 4.223 -3.849 -15.076 1.00 90.56 96 TRP A O 1
ATOM 742 N N . THR A 1 97 ? 4.055 -2.795 -13.104 1.00 89.75 97 THR A N 1
ATOM 743 C CA . THR A 1 97 ? 4.417 -1.465 -13.615 1.00 89.75 97 THR A CA 1
ATOM 744 C C . THR A 1 97 ? 5.922 -1.195 -13.611 1.00 89.75 97 THR A C 1
ATOM 746 O O . THR A 1 97 ? 6.360 -0.263 -14.282 1.00 89.75 97 THR A O 1
ATOM 749 N N . ALA A 1 98 ? 6.735 -2.035 -12.962 1.00 90.81 98 ALA A N 1
ATOM 750 C CA . ALA A 1 98 ? 8.193 -1.892 -12.910 1.00 90.81 98 ALA A CA 1
ATOM 751 C C . ALA A 1 98 ? 8.875 -1.752 -14.292 1.00 90.81 98 ALA A C 1
ATOM 753 O O . ALA A 1 98 ? 9.704 -0.855 -14.449 1.00 90.81 98 ALA A O 1
ATOM 754 N N . PRO A 1 99 ? 8.522 -2.533 -15.340 1.00 88.75 99 PRO A N 1
ATOM 755 C CA . PRO A 1 99 ? 9.120 -2.350 -16.667 1.00 88.75 99 PRO A CA 1
ATOM 756 C C . PRO A 1 99 ? 8.820 -0.974 -17.273 1.00 88.75 99 PRO A C 1
ATOM 758 O O . PRO A 1 99 ? 9.643 -0.429 -18.000 1.00 88.75 99 PRO A O 1
ATOM 761 N N . MET A 1 100 ? 7.662 -0.390 -16.945 1.00 87.00 100 MET A N 1
ATOM 762 C CA . MET A 1 100 ? 7.272 0.931 -17.444 1.00 87.00 100 MET A CA 1
ATOM 763 C C . MET A 1 100 ? 8.113 2.039 -16.809 1.00 87.00 100 MET A C 1
ATOM 765 O O . MET A 1 100 ? 8.419 3.022 -17.475 1.00 87.00 100 MET A O 1
ATOM 769 N N . MET A 1 101 ? 8.523 1.867 -15.547 1.00 87.12 101 MET A N 1
ATOM 770 C CA . MET A 1 101 ? 9.442 2.799 -14.885 1.00 87.12 101 MET A CA 1
ATOM 771 C C . MET A 1 101 ? 10.812 2.797 -15.563 1.00 87.12 101 MET A C 1
ATOM 773 O O . MET A 1 101 ? 11.401 3.855 -15.764 1.00 87.12 101 MET A O 1
ATOM 777 N N . SER A 1 102 ? 11.280 1.624 -15.989 1.00 86.12 102 SER A N 1
ATOM 778 C CA . SER A 1 102 ? 12.521 1.518 -16.753 1.00 86.12 102 SER A CA 1
ATOM 779 C C . SER A 1 102 ? 12.412 2.126 -18.155 1.00 86.12 102 SER A C 1
ATOM 781 O O . SER A 1 102 ? 13.385 2.706 -18.607 1.00 86.12 102 SER A O 1
ATOM 783 N N . GLU A 1 103 ? 11.277 1.980 -18.848 1.00 85.12 103 GLU A N 1
ATOM 784 C CA . GLU A 1 103 ? 11.089 2.470 -20.228 1.00 85.12 103 GLU A CA 1
ATOM 785 C C . GLU A 1 103 ? 10.852 3.986 -20.295 1.00 85.12 103 GLU A C 1
ATOM 787 O O . GLU A 1 103 ? 11.331 4.648 -21.210 1.00 85.12 103 GLU A O 1
ATOM 792 N N . PHE A 1 104 ? 10.073 4.534 -19.359 1.00 84.88 104 PHE A N 1
ATOM 793 C CA . PHE A 1 104 ? 9.647 5.935 -19.409 1.00 84.88 104 PHE A CA 1
ATOM 794 C C . PHE A 1 104 ? 10.547 6.871 -18.596 1.00 84.88 104 PHE A C 1
ATOM 796 O O . PHE A 1 104 ? 10.710 8.029 -18.973 1.00 84.88 104 PHE A O 1
ATOM 803 N N . TYR A 1 105 ? 11.102 6.392 -17.476 1.00 85.44 105 TYR A N 1
ATOM 804 C CA . TYR A 1 105 ? 11.904 7.207 -16.555 1.00 85.44 105 TYR A CA 1
ATOM 805 C C . TYR A 1 105 ? 13.386 6.806 -16.505 1.00 85.44 105 TYR A C 1
ATOM 807 O O . TYR A 1 105 ? 14.123 7.398 -15.723 1.00 85.44 105 T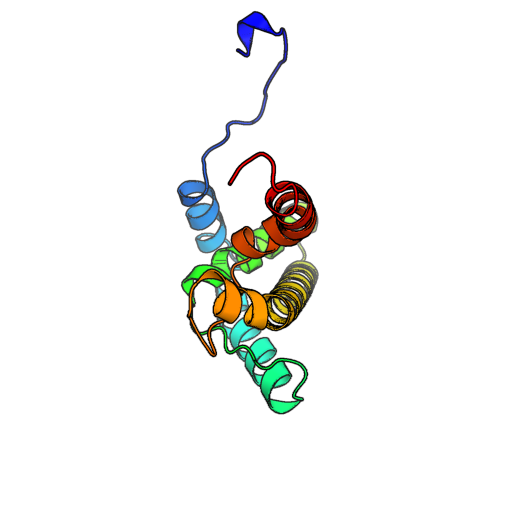YR A O 1
ATOM 815 N N . ASP A 1 106 ? 13.828 5.813 -17.288 1.00 87.50 106 ASP A N 1
ATOM 816 C CA . ASP A 1 106 ? 15.201 5.279 -17.258 1.00 87.50 106 ASP A CA 1
ATOM 817 C C . ASP A 1 106 ? 15.656 4.826 -15.852 1.00 87.50 106 ASP A C 1
ATOM 819 O O . ASP A 1 106 ? 16.823 4.940 -15.475 1.00 87.50 106 ASP A O 1
ATOM 823 N N . LEU A 1 107 ? 14.724 4.279 -15.058 1.00 89.56 107 LEU A N 1
ATOM 824 C CA . LEU A 1 107 ? 14.976 3.767 -13.705 1.00 89.56 107 LEU A CA 1
ATOM 825 C C . LEU A 1 107 ? 14.901 2.228 -13.662 1.00 89.56 107 LEU A C 1
ATOM 827 O O . LEU A 1 107 ? 13.886 1.664 -13.236 1.00 89.56 107 LEU A O 1
ATOM 831 N N . PRO A 1 108 ? 15.951 1.508 -14.102 1.00 87.75 108 PRO A N 1
ATOM 832 C CA . PRO A 1 108 ? 15.950 0.051 -14.108 1.00 87.75 108 PRO A CA 1
ATOM 833 C C . PRO A 1 108 ? 15.941 -0.514 -12.683 1.00 87.75 108 PRO A C 1
ATOM 835 O O . PRO A 1 108 ? 16.683 -0.075 -11.808 1.00 87.75 108 PRO A O 1
ATOM 838 N N . GLY A 1 109 ? 15.106 -1.530 -12.454 1.00 85.69 109 GLY A N 1
ATOM 839 C CA . GLY A 1 109 ? 15.006 -2.214 -11.159 1.00 85.69 109 GLY A CA 1
ATOM 840 C C . GLY A 1 109 ? 14.196 -1.466 -10.096 1.00 85.69 109 GLY A C 1
ATOM 841 O O . GLY A 1 109 ? 14.078 -1.964 -8.979 1.00 85.69 109 GLY A O 1
ATOM 842 N N . VAL A 1 110 ? 13.609 -0.314 -10.435 1.00 89.56 110 VAL A N 1
ATOM 843 C CA . VAL A 1 110 ? 12.738 0.457 -9.542 1.00 89.56 110 VAL A CA 1
ATOM 844 C C . VAL A 1 110 ? 11.273 0.139 -9.831 1.00 89.56 110 VAL A C 1
ATOM 846 O O . VAL A 1 110 ? 10.830 0.123 -10.979 1.00 89.56 110 VAL A O 1
ATOM 849 N N . SER A 1 111 ? 10.502 -0.076 -8.771 1.00 90.56 111 SER A N 1
ATOM 850 C CA . SER A 1 111 ? 9.046 -0.187 -8.815 1.00 90.56 111 SER A CA 1
ATOM 851 C C . SER A 1 111 ? 8.418 0.736 -7.770 1.00 90.56 111 SER A C 1
ATOM 853 O O . SER A 1 111 ? 9.061 1.111 -6.788 1.00 90.56 111 SER A O 1
ATOM 855 N N . ILE A 1 112 ? 7.159 1.132 -7.985 1.00 89.88 112 ILE A N 1
ATOM 856 C CA . ILE A 1 112 ? 6.432 2.029 -7.075 1.00 89.88 112 ILE A CA 1
ATOM 857 C C . ILE A 1 112 ? 5.220 1.292 -6.505 1.00 89.88 112 ILE A C 1
ATOM 859 O O . ILE A 1 112 ? 4.261 1.013 -7.220 1.00 89.88 112 ILE A O 1
ATOM 863 N N . ALA A 1 113 ? 5.265 0.987 -5.205 1.00 88.50 113 ALA A N 1
ATOM 864 C CA . ALA A 1 113 ? 4.224 0.237 -4.491 1.00 88.50 113 ALA A CA 1
ATOM 865 C C . ALA A 1 113 ? 3.237 1.113 -3.697 1.00 88.50 113 ALA A C 1
ATOM 867 O O . ALA A 1 113 ? 2.361 0.596 -3.001 1.00 88.50 113 ALA A O 1
ATOM 868 N N . THR A 1 114 ? 3.368 2.437 -3.790 1.00 89.06 114 THR A N 1
ATOM 869 C CA . THR A 1 114 ? 2.499 3.399 -3.106 1.00 89.06 114 THR A CA 1
ATOM 870 C C . THR A 1 114 ? 1.044 3.272 -3.565 1.00 89.06 114 THR A C 1
ATOM 872 O O . THR A 1 114 ? 0.758 3.320 -4.762 1.00 89.06 114 THR A O 1
ATOM 875 N N . GLY A 1 115 ? 0.113 3.179 -2.607 1.00 84.88 115 GLY A N 1
ATOM 876 C CA . GLY A 1 115 ? -1.320 2.979 -2.862 1.00 84.88 115 GLY A CA 1
ATOM 877 C C . GLY A 1 115 ? -1.969 4.055 -3.744 1.00 84.88 115 GLY A C 1
ATOM 878 O O . GLY A 1 115 ? -2.811 3.748 -4.585 1.00 84.88 115 GLY A O 1
ATOM 879 N N . SER A 1 116 ? -1.562 5.317 -3.606 1.00 85.56 116 SER A N 1
ATOM 880 C CA . SER A 1 116 ? -2.038 6.395 -4.479 1.00 85.56 116 SER A CA 1
ATOM 881 C C . SER A 1 116 ? -1.485 6.278 -5.902 1.00 85.56 116 SER A C 1
ATOM 883 O O . SER A 1 116 ? -2.238 6.428 -6.858 1.00 85.56 116 SER A O 1
ATOM 885 N N . THR A 1 117 ? -0.208 5.932 -6.075 1.00 83.25 117 THR A N 1
ATOM 886 C CA . THR A 1 117 ? 0.406 5.790 -7.404 1.00 83.25 117 THR A CA 1
ATOM 887 C C . THR A 1 117 ? -0.232 4.665 -8.210 1.00 83.25 117 THR A C 1
ATOM 889 O O . THR A 1 117 ? -0.560 4.849 -9.382 1.00 83.25 117 THR A O 1
ATOM 892 N N . ILE A 1 118 ? -0.479 3.514 -7.581 1.00 85.62 118 ILE A N 1
ATOM 893 C CA . ILE A 1 118 ? -1.105 2.382 -8.275 1.00 85.62 118 ILE A CA 1
ATOM 894 C C . ILE A 1 118 ? -2.544 2.682 -8.727 1.00 85.62 118 ILE A C 1
ATOM 896 O O . ILE A 1 118 ? -3.039 2.036 -9.645 1.00 85.62 118 ILE A O 1
ATOM 900 N N . SER A 1 119 ? -3.224 3.663 -8.120 1.00 84.81 119 SER A N 1
ATOM 901 C CA . SER A 1 119 ? -4.596 4.027 -8.497 1.00 84.81 119 SER A CA 1
ATOM 902 C C . SER A 1 119 ? -4.677 4.640 -9.899 1.00 84.81 119 SER A C 1
ATOM 904 O O . SER A 1 119 ? -5.701 4.521 -10.569 1.00 84.81 119 SER A O 1
ATOM 906 N N . TYR A 1 120 ? -3.574 5.216 -10.387 1.00 84.50 120 TYR A N 1
ATOM 907 C CA . TYR A 1 120 ? -3.484 5.801 -11.725 1.00 84.50 120 TYR A CA 1
ATOM 908 C C . TYR A 1 120 ? -3.221 4.772 -12.824 1.00 84.50 120 TYR A C 1
ATOM 910 O O . TYR A 1 120 ? -3.284 5.098 -14.009 1.00 84.50 120 TYR A O 1
ATOM 918 N N . VAL A 1 121 ? -2.945 3.522 -12.457 1.00 85.38 121 VAL A N 1
ATOM 919 C CA . VAL A 1 121 ? -2.539 2.475 -13.394 1.00 85.38 121 VAL A CA 1
ATOM 920 C C . VAL A 1 121 ? -3.560 2.206 -14.507 1.00 85.38 121 VAL A C 1
ATOM 922 O O . VAL A 1 121 ? -3.135 2.104 -15.659 1.00 85.38 121 VAL A O 1
ATOM 925 N N . PRO A 1 122 ? -4.886 2.178 -14.261 1.00 82.19 122 PRO A N 1
ATOM 926 C CA . PRO A 1 122 ? -5.868 2.095 -15.345 1.00 82.19 122 PRO A CA 1
ATO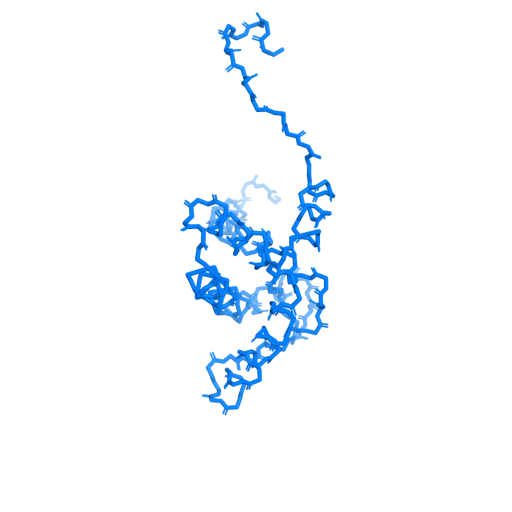M 927 C C . PRO A 1 122 ? -5.745 3.238 -16.368 1.00 82.19 122 PRO A C 1
ATOM 929 O O . PRO A 1 122 ? -5.968 3.034 -17.561 1.00 82.19 122 PRO A O 1
ATOM 932 N N . GLY A 1 123 ? -5.330 4.429 -15.924 1.00 81.56 123 GLY A N 1
ATOM 933 C CA . GLY A 1 123 ? -5.111 5.597 -16.779 1.00 81.56 123 GLY A CA 1
ATOM 934 C C . GLY A 1 123 ? -3.902 5.469 -17.709 1.00 81.56 123 GLY A C 1
ATOM 935 O O . GLY A 1 123 ? -3.873 6.119 -18.754 1.00 81.56 123 GLY A O 1
ATOM 936 N N . ILE A 1 124 ? -2.940 4.591 -17.403 1.00 81.62 124 ILE A N 1
ATOM 937 C CA . ILE A 1 124 ? -1.736 4.394 -18.229 1.00 81.62 124 ILE A CA 1
ATOM 938 C C . ILE A 1 124 ? -2.109 3.953 -19.649 1.00 81.62 124 ILE A C 1
ATOM 940 O O . ILE A 1 124 ? -1.497 4.410 -20.614 1.00 81.62 124 ILE A O 1
ATOM 944 N N . PHE A 1 125 ? -3.132 3.109 -19.810 1.00 77.56 125 PHE A N 1
ATOM 945 C CA . PHE A 1 125 ? -3.574 2.659 -21.134 1.00 77.56 125 PHE A CA 1
ATOM 946 C C . PHE A 1 125 ? -4.150 3.794 -21.981 1.00 77.56 125 PHE A C 1
ATOM 948 O O . PHE A 1 125 ? -3.888 3.853 -23.182 1.00 77.56 125 PHE A O 1
ATOM 955 N N . LEU A 1 126 ? -4.887 4.713 -21.353 1.00 81.94 126 LEU A N 1
ATOM 956 C CA . LEU A 1 126 ? -5.437 5.889 -22.026 1.00 81.94 126 LEU A CA 1
ATOM 957 C C . LEU A 1 126 ? -4.317 6.818 -22.490 1.00 81.94 126 LEU A C 1
ATOM 959 O O . LEU A 1 126 ? -4.306 7.236 -23.646 1.00 81.94 126 LEU A O 1
ATOM 963 N N . VAL A 1 127 ? -3.336 7.074 -21.622 1.00 80.94 127 VAL A N 1
ATOM 964 C CA . VAL A 1 127 ? -2.179 7.911 -21.964 1.00 80.94 127 VAL A CA 1
ATOM 965 C C . VAL A 1 127 ? -1.354 7.261 -23.071 1.00 80.94 127 VAL A C 1
ATOM 967 O O . VAL A 1 127 ? -1.054 7.919 -24.060 1.00 80.94 127 VAL A O 1
ATOM 970 N N . LYS A 1 128 ? -1.054 5.958 -22.984 1.00 74.94 128 LYS A N 1
ATOM 971 C CA . LYS A 1 128 ? -0.341 5.239 -24.056 1.00 74.94 128 LYS A CA 1
ATOM 972 C C . LYS A 1 128 ? -1.093 5.290 -25.389 1.00 74.94 128 LYS A C 1
ATOM 974 O O . LYS A 1 128 ? -0.448 5.400 -26.428 1.00 74.94 128 LYS A O 1
ATOM 979 N N . GLY A 1 129 ? -2.426 5.233 -25.373 1.00 78.31 129 GLY A N 1
ATOM 980 C CA . GLY A 1 129 ? -3.252 5.420 -26.568 1.00 78.31 129 GLY A CA 1
ATOM 981 C C . GLY A 1 129 ? -3.131 6.830 -27.152 1.00 78.31 129 GLY A C 1
ATOM 982 O O . GLY A 1 129 ? -2.932 6.974 -28.355 1.00 78.31 129 GLY A O 1
ATOM 983 N N . TYR A 1 130 ? -3.179 7.853 -26.298 1.00 76.25 130 TYR A N 1
ATOM 984 C CA . TYR A 1 130 ? -3.075 9.258 -26.694 1.00 76.25 130 TYR A CA 1
ATOM 985 C C . TYR A 1 130 ? -1.689 9.620 -27.251 1.00 76.25 130 TYR A C 1
ATOM 987 O O . TYR A 1 130 ? -1.587 10.206 -28.323 1.00 76.25 130 TYR A O 1
ATOM 995 N N . THR A 1 131 ? -0.609 9.202 -26.587 1.00 70.81 131 THR A N 1
ATOM 996 C CA . THR A 1 131 ? 0.775 9.501 -27.005 1.00 70.81 131 THR A CA 1
ATOM 997 C C . THR A 1 131 ? 1.181 8.776 -28.297 1.00 70.81 131 THR A C 1
ATOM 999 O O . THR A 1 131 ? 2.184 9.123 -28.923 1.00 70.81 131 THR A O 1
ATOM 1002 N N . LYS A 1 132 ? 0.417 7.757 -28.714 1.00 64.62 132 LYS A N 1
ATOM 1003 C CA . LYS A 1 132 ? 0.625 7.035 -29.977 1.00 64.62 132 LYS A CA 1
ATOM 1004 C C . LYS A 1 132 ? 0.049 7.781 -31.187 1.00 64.62 132 LYS A C 1
ATOM 1006 O O . LYS A 1 132 ? 0.440 7.461 -32.308 1.00 64.62 132 LYS A O 1
ATOM 1011 N N . ASP A 1 133 ? -0.838 8.763 -30.987 1.00 58.12 133 ASP A N 1
ATOM 1012 C CA . ASP A 1 133 ? -1.290 9.647 -32.065 1.00 58.12 133 ASP A CA 1
ATOM 1013 C C . ASP A 1 133 ? -0.138 10.595 -32.438 1.00 58.12 133 ASP A C 1
ATOM 1015 O O . ASP A 1 133 ? 0.202 11.540 -31.725 1.00 58.12 133 ASP A O 1
ATOM 1019 N N . SER A 1 134 ? 0.504 10.307 -33.570 1.00 54.88 134 SER A N 1
ATOM 1020 C CA . SER A 1 134 ? 1.661 11.029 -34.111 1.00 54.88 134 SER A CA 1
ATOM 1021 C C . SER A 1 134 ? 1.373 12.486 -34.489 1.00 54.88 134 SER A C 1
ATOM 1023 O O . SER A 1 134 ? 2.266 13.164 -34.980 1.00 54.88 134 SER A O 1
ATOM 1025 N N . ARG A 1 135 ? 0.143 12.975 -34.289 1.00 53.69 135 ARG A N 1
ATOM 1026 C CA . ARG A 1 135 ? -0.267 14.365 -34.545 1.00 53.69 135 ARG A CA 1
ATOM 1027 C C . ARG A 1 135 ? 0.110 15.351 -33.433 1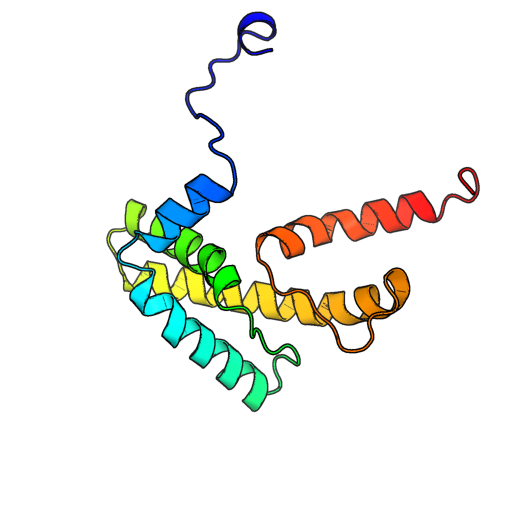.00 53.69 135 ARG A C 1
ATOM 1029 O O . ARG A 1 135 ? -0.148 16.539 -33.584 1.00 53.69 135 ARG A O 1
ATOM 1036 N N . LEU A 1 136 ? 0.690 14.872 -32.331 1.00 52.88 136 LEU A N 1
ATOM 1037 C CA . LEU A 1 136 ? 1.090 15.689 -31.175 1.00 52.88 136 LEU A CA 1
ATOM 1038 C C . LEU A 1 136 ? 2.600 15.655 -30.883 1.00 52.88 136 LEU A C 1
ATOM 1040 O O . LEU A 1 136 ? 3.023 16.159 -29.843 1.00 52.88 136 LEU A O 1
ATOM 1044 N N . LYS A 1 137 ? 3.397 15.051 -31.772 1.00 47.06 137 LYS A N 1
ATOM 1045 C CA . LYS A 1 137 ? 4.860 15.161 -31.762 1.00 47.06 137 LYS A CA 1
ATOM 1046 C C . LYS A 1 137 ? 5.317 16.226 -32.745 1.00 47.06 137 LYS A C 1
ATOM 1048 O O . LYS A 1 137 ? 4.726 16.277 -33.845 1.00 47.06 137 LYS A O 1
#

Secondary structure (DSSP, 8-state):
-HHHHT----S---HHHHHHHHHHHSTTHHHHHHHHHHHHHHHHHTTS-------GGGGHHHHHHHHHHHHHH--HHHHHHHHHHHHHHHHHHHHHHHHHHHHHH--TT-----HHHHHTHHHHHHHHHHHT-GGG-

Sequence (137 aa):
MVKNLGVSLHVIDVGWPATSSIAWASVIAAFIIPLGIIINIVMLVTKTTKTMNVDIWNFWHYTFCGAMVYAVSGSIWQALVAAAIFQIVCLKVADWTAPMMSEFYDLPGVSIATGSTISYVPGIFLVKGYTKDSRLK

pLDDT: mean 88.34, std 9.53, range [47.06, 97.44]

Radius of gyration: 18.16 Å; chains: 1; bounding box: 42×45×51 Å

Foldseek 3Di:
DCVVVVDDDPDDCPDDVVLLVVLCPDPLNVVQQVLLQVLQVVCVVVVVAPDDDPDSSLSSVLSSQLRVQCVVPVDNVSSSVRSSVLQSVLRNLQRVCQVVCCVPVVDHPDTDSRSVVSVCVVVVVVVVVVVPPPPVD

InterPro domains:
  IPR004703 Phosphotransferase system, sugar-specific permease component [PF03611] (1-130)
  IPR013853 Galactitol permease IIC component [PTHR37324] (1-127)

Organism: Staphylococcus gallinarum (NCBI:txid1293)